Protein AF-B6U7V3-F1 (afdb_monomer)

Solvent-accessible surface area (backbone atoms only — not comparable to full-atom values): 6826 Å² total; per-residue (Å²): 131,65,49,96,63,59,44,79,65,65,54,69,52,70,55,72,59,101,87,49,76,51,75,50,75,47,63,49,34,41,48,81,64,69,22,60,31,63,28,82,36,80,70,67,35,76,93,71,52,24,22,40,38,36,42,21,46,26,37,80,46,40,65,53,9,47,46,46,42,72,41,48,68,60,51,28,67,68,33,87,37,38,86,82,37,48,68,60,16,50,57,52,39,49,59,48,47,68,62,44,48,41,76,74,74,42,94,58,85,50,44,60,53,77,48,73,54,76,46,100

InterPro domains:
  IPR000222 PPM-type phosphatase, divalent cation binding [PS01032] (52-60)
  IPR001932 PPM-type phosphatase-like domain [PF00481] (21-97)
  IPR001932 PPM-type phosphatase-like domain [PS51746] (21-120)
  IPR001932 PPM-type phosphatase-like domain [cd00143] (22-98)
  IPR015655 Protein phosphatase 2C [PTHR47992] (20-101)
  IPR036457 PPM-type phosphatase-like domain superfamily [G3DSA:3.60.40.10] (1-118)
  IPR036457 PPM-type phosphatase-like domain superfamily [SSF81606] (4-100)

Radius of gyration: 15.75 Å; Cα contacts (8 Å, |Δi|>4): 194; chains: 1; bounding box: 41×21×46 Å

Structure (mmCIF, N/CA/C/O backbone):
data_AF-B6U7V3-F1
#
_entry.id   AF-B6U7V3-F1
#
loop_
_atom_site.group_PDB
_atom_site.id
_atom_site.type_symbol
_atom_site.label_atom_id
_atom_site.label_alt_id
_atom_site.label_comp_id
_atom_site.label_asym_id
_atom_site.label_entity_id
_atom_site.label_seq_id
_atom_site.pdbx_PDB_ins_code
_atom_site.Cartn_x
_atom_site.Cartn_y
_atom_site.Cartn_z
_atom_site.occupancy
_atom_site.B_iso_or_equiv
_atom_site.auth_seq_id
_atom_site.auth_comp_id
_atom_site.auth_asym_id
_atom_site.auth_atom_id
_atom_site.pdbx_PDB_model_num
ATOM 1 N N . MET A 1 1 ? 20.125 2.347 -16.140 1.00 70.38 1 MET A N 1
ATOM 2 C CA . MET A 1 1 ? 19.663 2.045 -17.515 1.00 70.38 1 MET A CA 1
ATOM 3 C C . MET A 1 1 ? 18.152 2.184 -17.571 1.00 70.38 1 MET A C 1
ATOM 5 O O . MET A 1 1 ? 17.495 1.850 -16.593 1.00 70.38 1 MET A O 1
ATOM 9 N N . SER A 1 2 ? 17.621 2.672 -18.688 1.00 87.75 2 SER A N 1
ATOM 10 C CA . SER A 1 2 ? 16.186 2.824 -18.954 1.00 87.75 2 SER A CA 1
ATOM 11 C C . SER A 1 2 ? 15.827 2.142 -20.273 1.00 87.75 2 SER A C 1
ATOM 13 O O . SER A 1 2 ? 16.695 1.935 -21.123 1.00 87.75 2 SER A O 1
ATOM 15 N N . LEU A 1 3 ? 14.556 1.795 -20.445 1.00 92.75 3 LEU A N 1
ATOM 16 C CA . LEU A 1 3 ? 14.036 1.255 -21.697 1.00 92.75 3 LEU A CA 1
ATOM 17 C C . LEU A 1 3 ? 14.064 2.317 -22.806 1.00 92.75 3 LEU A C 1
ATOM 19 O O . LEU A 1 3 ? 13.939 3.511 -22.534 1.00 92.75 3 LEU A O 1
ATOM 23 N N . ALA A 1 4 ? 14.188 1.879 -24.060 1.00 95.31 4 ALA A N 1
ATOM 24 C CA . ALA A 1 4 ? 14.096 2.769 -25.222 1.00 95.31 4 ALA A CA 1
ATOM 25 C C . ALA A 1 4 ? 12.657 3.259 -25.469 1.00 95.31 4 ALA A C 1
ATOM 27 O O . ALA A 1 4 ? 12.446 4.375 -25.936 1.00 95.31 4 ALA A O 1
ATOM 28 N N . VAL A 1 5 ? 11.667 2.430 -25.126 1.00 96.00 5 VAL A N 1
ATOM 29 C CA . VAL A 1 5 ? 10.237 2.752 -25.182 1.00 96.00 5 VAL A CA 1
ATOM 30 C C . VAL A 1 5 ? 9.593 2.459 -23.828 1.00 96.00 5 VAL A C 1
ATOM 32 O O . VAL A 1 5 ? 10.007 1.508 -23.160 1.00 96.00 5 VAL A O 1
ATOM 35 N N . PRO A 1 6 ? 8.599 3.249 -23.397 1.00 96.69 6 PRO A N 1
ATOM 36 C CA . PRO A 1 6 ? 7.944 3.008 -22.125 1.00 96.69 6 PRO A CA 1
ATOM 37 C C . PRO A 1 6 ? 7.019 1.796 -22.214 1.00 96.69 6 PRO A C 1
ATOM 39 O O . PRO A 1 6 ? 6.307 1.606 -23.201 1.00 96.69 6 PRO A O 1
ATOM 42 N N . VAL A 1 7 ? 6.953 1.024 -21.134 1.00 96.75 7 VAL A N 1
ATOM 43 C CA . VAL A 1 7 ? 5.858 0.079 -20.918 1.00 96.75 7 VAL A CA 1
ATOM 44 C C . VAL A 1 7 ? 4.628 0.888 -20.514 1.00 96.75 7 VAL A C 1
ATOM 46 O O . VAL A 1 7 ? 4.545 1.402 -19.397 1.00 96.75 7 VAL A O 1
ATOM 49 N N . THR A 1 8 ? 3.685 1.026 -21.444 1.00 96.75 8 THR A N 1
ATOM 50 C CA . THR A 1 8 ? 2.449 1.809 -21.267 1.00 96.75 8 THR A CA 1
ATOM 51 C C . THR A 1 8 ? 1.269 0.984 -20.761 1.00 96.75 8 THR A C 1
ATOM 53 O O . THR A 1 8 ? 0.194 1.537 -20.521 1.00 96.75 8 THR A O 1
ATOM 56 N N . LEU A 1 9 ? 1.455 -0.329 -20.583 1.00 96.88 9 LEU A N 1
ATOM 57 C CA . LEU A 1 9 ? 0.443 -1.190 -19.987 1.00 96.88 9 LEU A CA 1
ATOM 58 C C . LEU A 1 9 ? 0.136 -0.705 -18.567 1.00 96.88 9 LEU A C 1
ATOM 60 O O . LEU A 1 9 ? 1.037 -0.559 -17.739 1.00 96.88 9 LEU A O 1
ATOM 64 N N . LYS A 1 10 ? -1.148 -0.464 -18.309 1.00 96.38 10 LYS A N 1
ATOM 65 C CA . LYS A 1 10 ? -1.656 -0.062 -17.002 1.00 96.38 10 LYS A CA 1
ATOM 66 C C . LYS A 1 10 ? -2.273 -1.258 -16.301 1.00 96.38 10 LYS A C 1
ATOM 68 O O . LYS A 1 10 ? -3.116 -1.943 -16.878 1.00 96.38 10 LYS A O 1
ATOM 73 N N . THR A 1 11 ? -1.916 -1.445 -15.040 1.00 96.19 11 THR A N 1
ATOM 74 C CA . THR A 1 11 ? -2.651 -2.326 -14.133 1.00 96.19 11 THR A CA 1
ATOM 75 C C . THR A 1 11 ? -3.603 -1.455 -13.338 1.00 96.19 11 THR A C 1
ATOM 77 O O . THR A 1 11 ? -3.163 -0.692 -12.480 1.00 96.19 11 THR A O 1
ATOM 80 N N . THR A 1 12 ? -4.893 -1.537 -13.650 1.00 96.56 12 THR A N 1
ATOM 81 C CA . THR A 1 12 ? -5.940 -0.775 -12.965 1.00 96.56 12 THR A CA 1
ATOM 82 C C . THR A 1 12 ? -6.773 -1.708 -12.098 1.00 96.56 12 THR A C 1
ATOM 84 O O . THR A 1 12 ? -7.173 -2.781 -12.543 1.00 96.56 12 THR A O 1
ATOM 87 N N . GLN A 1 13 ? -7.045 -1.288 -10.869 1.00 96.56 13 GLN A N 1
ATOM 88 C CA . GLN A 1 13 ? -7.954 -1.947 -9.943 1.00 96.56 13 GLN A CA 1
ATOM 89 C C . GLN A 1 13 ? -8.931 -0.903 -9.411 1.00 96.56 13 GLN A C 1
ATOM 91 O O . GLN A 1 13 ? -8.534 0.216 -9.096 1.00 96.56 13 GLN A O 1
ATOM 96 N N . SER A 1 14 ? -10.194 -1.274 -9.278 1.00 96.31 14 SER A N 1
ATOM 97 C CA . SER A 1 14 ? -11.215 -0.463 -8.624 1.00 96.31 14 SER A CA 1
ATOM 98 C C . SER A 1 14 ? -12.068 -1.333 -7.712 1.00 96.31 14 SER A C 1
ATOM 100 O O . SER A 1 14 ? -12.012 -2.564 -7.775 1.00 96.31 14 SER A O 1
ATOM 102 N N . GLY A 1 15 ? -12.826 -0.687 -6.839 1.00 96.06 15 GLY A N 1
ATOM 103 C CA . GLY A 1 15 ? -13.763 -1.343 -5.946 1.00 96.06 15 GLY A CA 1
ATOM 104 C C . GLY A 1 15 ? -14.477 -0.331 -5.068 1.00 96.06 15 GLY A C 1
ATOM 105 O O . GLY A 1 15 ? -14.158 0.856 -5.071 1.00 96.06 15 GLY A O 1
ATOM 106 N N . GLU A 1 16 ? -15.435 -0.813 -4.295 1.00 95.75 16 GLU A N 1
ATOM 107 C CA . GLU A 1 16 ? -16.274 0.034 -3.458 1.00 95.75 16 GLU A CA 1
ATOM 108 C C . GLU A 1 16 ? -16.771 -0.715 -2.219 1.00 95.75 16 GLU A C 1
ATOM 110 O O . GLU A 1 16 ? -16.720 -1.945 -2.137 1.00 95.75 16 GLU A O 1
ATOM 115 N N . ASN A 1 17 ? -17.235 0.050 -1.237 1.00 92.25 17 ASN A N 1
ATOM 116 C CA . ASN A 1 17 ? -18.090 -0.398 -0.147 1.00 92.25 17 ASN A CA 1
ATOM 117 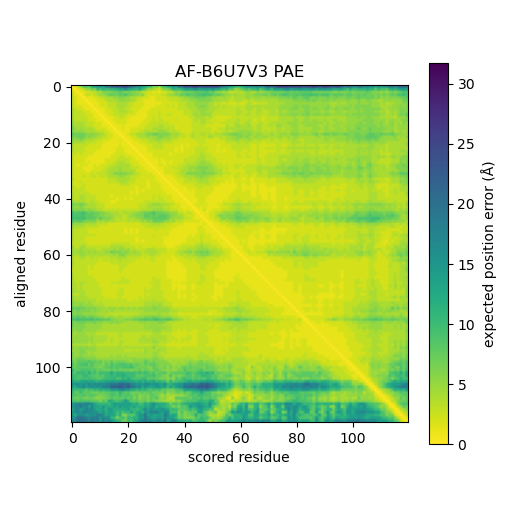C C . ASN A 1 17 ? -19.214 0.634 0.053 1.00 92.25 17 ASN A C 1
ATOM 119 O O . ASN A 1 17 ? -19.308 1.616 -0.675 1.00 92.25 17 ASN A O 1
ATOM 123 N N . GLU A 1 18 ? -20.039 0.457 1.083 1.00 90.94 18 GLU A N 1
ATOM 124 C CA . GLU A 1 18 ? -21.169 1.354 1.377 1.00 90.94 18 GLU A CA 1
ATOM 125 C C . GLU A 1 18 ? -20.779 2.827 1.623 1.00 90.94 18 GLU A C 1
ATOM 127 O O . GLU A 1 18 ? -21.648 3.696 1.622 1.00 90.94 18 GLU A O 1
ATOM 132 N N . ARG A 1 19 ? -19.493 3.128 1.862 1.00 90.50 19 ARG A N 1
ATOM 133 C CA . ARG A 1 19 ? -19.007 4.474 2.213 1.00 90.50 19 ARG A CA 1
ATOM 134 C C . ARG A 1 19 ? -18.073 5.095 1.180 1.00 90.50 19 ARG A C 1
ATOM 136 O O . ARG A 1 19 ? -17.977 6.320 1.125 1.00 90.50 19 ARG A O 1
ATOM 143 N N . LEU A 1 20 ? -17.315 4.285 0.448 1.00 92.75 20 LEU A N 1
ATOM 144 C CA . LEU A 1 20 ? -16.191 4.721 -0.374 1.00 92.75 20 LEU A CA 1
ATOM 145 C C . LEU A 1 20 ? -16.114 3.911 -1.663 1.00 92.75 20 LEU A C 1
ATOM 147 O O . LEU A 1 20 ? -16.202 2.687 -1.645 1.00 92.75 20 LEU A O 1
ATOM 151 N N . GLU A 1 21 ? -15.808 4.609 -2.748 1.00 94.81 21 GLU A N 1
ATOM 152 C CA . GLU A 1 21 ? -15.338 4.039 -4.006 1.00 94.81 21 GLU A CA 1
ATOM 153 C C . GLU A 1 21 ? -13.847 4.367 -4.167 1.00 94.81 21 GLU A C 1
ATOM 155 O O . GLU A 1 21 ? -13.379 5.425 -3.730 1.00 94.81 21 GLU A O 1
ATOM 160 N N . TYR A 1 22 ? -13.083 3.464 -4.780 1.00 94.31 22 TYR A N 1
ATOM 161 C CA . TYR A 1 22 ? -11.684 3.700 -5.110 1.00 94.31 22 TYR A CA 1
ATOM 162 C C . TYR A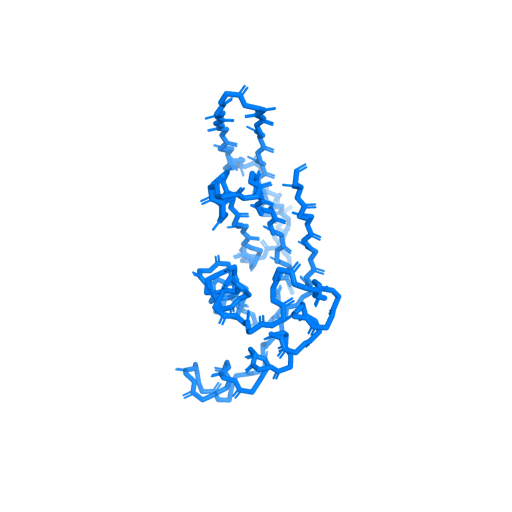 1 22 ? -11.316 3.185 -6.498 1.00 94.31 22 TYR A C 1
ATOM 164 O O . TYR A 1 22 ? -11.865 2.208 -7.008 1.00 94.31 22 TYR A O 1
ATOM 172 N N . ALA A 1 23 ? -10.277 3.801 -7.054 1.00 95.94 23 ALA A N 1
ATOM 173 C CA . ALA A 1 23 ? -9.543 3.285 -8.193 1.00 95.94 23 ALA A CA 1
ATOM 174 C C . ALA A 1 23 ? -8.044 3.541 -8.002 1.00 95.94 23 ALA A C 1
ATOM 176 O O . ALA A 1 23 ? -7.635 4.567 -7.461 1.00 95.94 23 ALA A O 1
ATOM 177 N N . VAL A 1 24 ? -7.223 2.605 -8.462 1.00 95.81 24 VAL A N 1
ATOM 178 C CA . VAL A 1 24 ? -5.763 2.699 -8.495 1.00 95.81 24 VAL A CA 1
ATOM 179 C C . VAL A 1 24 ? -5.277 2.204 -9.850 1.00 95.81 24 VAL A C 1
ATOM 181 O O . VAL A 1 24 ? -5.785 1.216 -10.375 1.00 95.81 24 VAL A O 1
ATOM 184 N N . SER A 1 25 ? -4.314 2.905 -10.441 1.00 96.12 25 SER A N 1
ATOM 185 C CA . SER A 1 25 ? -3.713 2.532 -11.720 1.00 96.12 25 SER A CA 1
ATOM 186 C C . SER A 1 25 ? -2.204 2.692 -11.633 1.00 96.12 25 SER A C 1
ATOM 188 O O . SER A 1 25 ? -1.720 3.748 -11.232 1.00 96.12 25 SER A O 1
ATOM 190 N N . ALA A 1 26 ? -1.474 1.650 -12.015 1.00 95.62 26 ALA A N 1
ATOM 191 C CA . ALA A 1 26 ? -0.018 1.607 -11.977 1.00 95.62 26 ALA A CA 1
ATOM 192 C C . ALA A 1 26 ? 0.553 1.338 -13.377 1.00 95.62 26 ALA A C 1
ATOM 194 O O . ALA A 1 26 ? -0.057 0.618 -14.170 1.00 95.62 26 ALA A O 1
ATOM 195 N N . MET A 1 27 ? 1.712 1.920 -13.694 1.00 96.75 27 MET A N 1
ATOM 196 C CA . MET A 1 27 ? 2.375 1.802 -14.998 1.00 96.75 27 MET A CA 1
ATOM 197 C C . MET A 1 27 ? 3.894 1.888 -14.824 1.00 96.75 27 MET A C 1
ATOM 199 O O . MET A 1 27 ? 4.380 2.833 -14.215 1.00 96.75 27 MET A O 1
ATOM 203 N N . GLN A 1 28 ? 4.639 0.951 -15.416 1.00 96.25 28 GLN A N 1
ATOM 204 C CA . GLN A 1 28 ? 6.102 0.876 -15.281 1.00 96.25 28 GLN A CA 1
ATOM 205 C C . GLN A 1 28 ? 6.8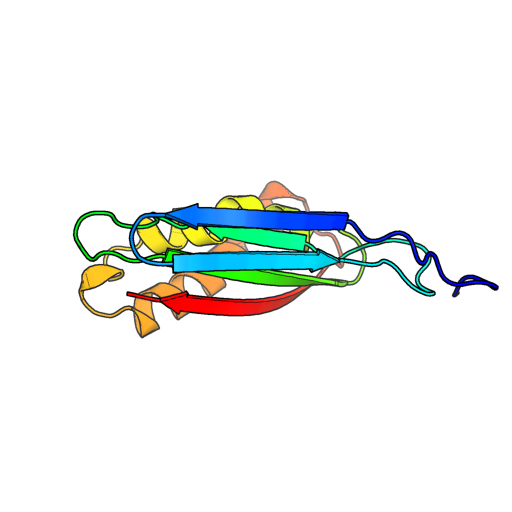47 2.022 -15.984 1.00 96.25 28 GLN A C 1
ATOM 207 O O . GLN A 1 28 ? 7.890 2.483 -15.514 1.00 96.25 28 GLN A O 1
ATOM 212 N N . GLY A 1 29 ? 6.344 2.483 -17.132 1.00 96.19 29 GLY A N 1
ATOM 213 C CA . GLY A 1 29 ? 6.997 3.543 -17.894 1.00 96.19 29 GLY A CA 1
ATOM 214 C C . GLY A 1 29 ? 8.377 3.118 -18.406 1.00 96.19 29 GLY A C 1
ATOM 215 O O . GLY A 1 29 ? 8.531 2.041 -18.976 1.00 96.19 29 GLY A O 1
ATOM 216 N N . TYR A 1 30 ? 9.381 3.983 -18.246 1.00 96.12 30 TYR A N 1
ATOM 217 C CA . TYR A 1 30 ? 10.728 3.795 -18.810 1.00 96.12 30 TYR A CA 1
ATOM 218 C C . TYR A 1 30 ? 11.682 2.974 -17.928 1.00 96.12 30 TYR A C 1
ATOM 220 O O . TYR A 1 30 ? 12.812 2.695 -18.341 1.00 96.12 30 TYR A O 1
ATOM 228 N N . ARG A 1 31 ? 11.280 2.615 -16.702 1.00 93.69 31 ARG A N 1
ATOM 229 C CA . ARG A 1 31 ? 12.117 1.813 -15.798 1.00 93.69 31 ARG A CA 1
ATOM 230 C C . ARG A 1 31 ? 12.217 0.374 -16.309 1.00 93.69 31 ARG A C 1
ATOM 232 O O . ARG A 1 31 ? 11.304 -0.119 -16.964 1.00 93.69 31 ARG A O 1
ATOM 239 N N . LEU A 1 32 ? 13.330 -0.298 -16.009 1.00 93.38 32 LEU A N 1
ATOM 240 C CA . LEU A 1 32 ? 13.523 -1.709 -16.372 1.00 93.38 32 LEU A CA 1
ATOM 241 C C . LEU A 1 32 ? 12.573 -2.633 -15.600 1.00 93.38 32 LEU A C 1
ATOM 243 O O . LEU A 1 32 ? 12.058 -3.587 -16.174 1.00 93.38 32 LEU A O 1
ATOM 247 N N . ASN A 1 33 ? 12.322 -2.312 -14.329 1.00 92.94 33 ASN A N 1
ATOM 248 C CA . ASN A 1 33 ? 11.464 -3.069 -13.427 1.00 92.94 33 ASN A CA 1
ATOM 249 C C . ASN A 1 33 ? 10.392 -2.154 -12.829 1.00 92.94 33 ASN A C 1
ATOM 251 O O . ASN A 1 33 ? 10.640 -0.968 -12.611 1.00 92.94 33 ASN A O 1
ATOM 255 N N . MET A 1 34 ? 9.223 -2.727 -12.545 1.00 94.12 34 MET A N 1
ATOM 256 C CA . MET A 1 34 ? 8.186 -2.096 -11.732 1.00 94.12 34 MET A CA 1
ATOM 257 C C . MET A 1 34 ? 8.448 -2.408 -10.256 1.00 94.12 34 MET A C 1
ATOM 259 O O . MET A 1 34 ? 8.274 -3.554 -9.824 1.00 94.12 34 MET A O 1
ATOM 263 N N . GLU A 1 35 ? 8.895 -1.403 -9.507 1.00 95.31 35 GLU A N 1
ATOM 264 C CA . GLU A 1 35 ? 9.239 -1.533 -8.087 1.00 95.31 35 GLU A CA 1
ATOM 265 C C . GLU A 1 35 ? 8.139 -1.000 -7.165 1.00 95.31 35 GLU A C 1
ATOM 267 O O . GLU A 1 35 ? 8.124 -1.373 -5.992 1.00 95.31 35 GLU A O 1
ATOM 272 N N . ASP A 1 36 ? 7.170 -0.235 -7.681 1.00 95.06 36 ASP A N 1
ATOM 273 C CA . ASP A 1 36 ? 6.058 0.242 -6.866 1.00 95.06 36 ASP A CA 1
ATOM 274 C C . ASP A 1 36 ? 5.087 -0.888 -6.490 1.00 95.06 36 ASP A C 1
ATOM 276 O O . ASP A 1 36 ? 4.901 -1.884 -7.202 1.00 95.06 36 ASP A O 1
ATOM 280 N N . ALA A 1 37 ? 4.408 -0.689 -5.367 1.00 96.00 37 ALA A N 1
ATOM 281 C CA . ALA A 1 37 ? 3.292 -1.497 -4.909 1.00 96.00 37 ALA A CA 1
ATOM 282 C C . ALA A 1 37 ? 2.182 -0.599 -4.345 1.00 96.00 37 ALA A C 1
ATOM 284 O O . ALA A 1 37 ? 2.393 0.577 -4.044 1.00 96.00 37 ALA A O 1
ATOM 285 N N . HIS A 1 38 ? 0.990 -1.161 -4.159 1.00 96.56 38 HIS A N 1
ATOM 286 C CA . HIS A 1 3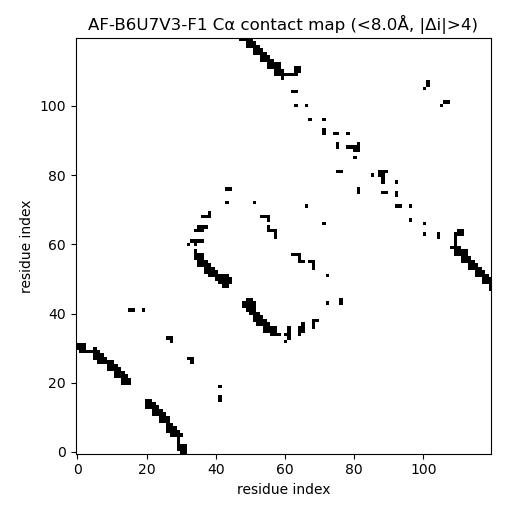8 ? -0.129 -0.481 -3.510 1.00 96.56 38 HIS A CA 1
ATOM 287 C C . HIS A 1 38 ? -0.919 -1.444 -2.623 1.00 96.56 38 HIS A C 1
ATOM 289 O O . HIS A 1 38 ? -0.904 -2.657 -2.831 1.00 96.56 38 HIS A O 1
ATOM 295 N N . ALA A 1 39 ? -1.620 -0.898 -1.632 1.00 96.19 39 ALA A N 1
ATOM 296 C CA . ALA A 1 39 ? -2.499 -1.634 -0.733 1.00 96.19 39 ALA A CA 1
ATOM 297 C C . ALA A 1 39 ? -3.799 -0.862 -0.535 1.00 96.19 39 ALA A C 1
ATOM 299 O O . ALA A 1 39 ? -3.774 0.313 -0.176 1.00 96.19 39 ALA A O 1
ATOM 300 N N . ILE A 1 40 ? -4.930 -1.530 -0.752 1.00 95.94 40 ILE A N 1
ATOM 301 C CA . ILE A 1 40 ? -6.257 -0.942 -0.579 1.00 95.94 40 ILE A CA 1
ATOM 302 C C . ILE A 1 40 ? -7.067 -1.843 0.344 1.00 95.94 40 ILE A C 1
ATOM 304 O O . ILE A 1 40 ? -7.324 -3.001 0.017 1.00 95.94 40 ILE A O 1
ATOM 308 N N . VAL A 1 41 ? -7.457 -1.315 1.501 1.00 95.81 41 VAL A N 1
ATOM 309 C CA . VAL A 1 41 ? -8.225 -2.028 2.525 1.00 95.81 41 VAL A CA 1
ATOM 310 C C . VAL A 1 41 ? -9.405 -1.158 2.936 1.00 95.81 41 VAL A C 1
ATOM 312 O O . VAL A 1 41 ? -9.291 -0.292 3.799 1.00 95.81 41 VAL A O 1
ATOM 315 N N . LEU A 1 42 ? -10.558 -1.396 2.312 1.00 94.62 42 LEU A N 1
ATOM 316 C CA . LEU A 1 42 ? -11.778 -0.612 2.541 1.00 94.62 42 LEU A CA 1
ATOM 317 C C . LEU A 1 42 ? -12.402 -0.804 3.932 1.00 94.62 42 LEU A C 1
ATOM 319 O O . LEU A 1 42 ? -13.195 0.021 4.365 1.00 94.62 42 LEU A O 1
ATOM 323 N N . ASN A 1 43 ? -12.065 -1.888 4.630 1.00 93.75 43 ASN A N 1
ATOM 324 C CA . ASN A 1 43 ? -12.563 -2.184 5.973 1.00 93.75 43 ASN A CA 1
ATOM 325 C C . ASN A 1 43 ? -11.394 -2.621 6.866 1.00 93.75 43 ASN A C 1
ATOM 327 O O . ASN A 1 43 ? -11.239 -3.805 7.159 1.00 93.75 43 ASN A O 1
ATOM 331 N N . LEU A 1 44 ? -10.543 -1.669 7.263 1.00 94.06 44 LEU A N 1
ATOM 332 C CA . LEU A 1 44 ? -9.423 -1.928 8.174 1.00 94.06 44 LEU A CA 1
ATOM 333 C C . LEU A 1 44 ? -9.897 -2.064 9.630 1.00 94.06 44 LEU A C 1
ATOM 335 O O . LEU A 1 44 ? -9.426 -2.934 10.363 1.00 94.06 44 LEU A O 1
ATOM 339 N N . ASP A 1 45 ? -10.845 -1.224 10.055 1.00 92.44 45 ASP A N 1
ATOM 340 C CA . ASP A 1 45 ? -11.542 -1.387 11.333 1.00 92.44 45 ASP A CA 1
ATOM 341 C C . ASP A 1 45 ? -13.031 -1.080 11.170 1.00 92.44 45 ASP A C 1
ATOM 343 O O . ASP A 1 45 ? -13.439 0.070 11.026 1.00 92.44 45 ASP A O 1
ATOM 347 N N . ALA A 1 46 ? -13.858 -2.126 11.201 1.00 87.12 46 ALA A N 1
ATOM 348 C CA . ALA A 1 46 ? -15.303 -1.988 11.043 1.00 87.12 46 ALA A CA 1
ATOM 349 C C . ALA A 1 46 ? -15.938 -1.153 12.168 1.00 87.12 46 ALA A C 1
ATOM 351 O O . ALA A 1 46 ? -16.907 -0.443 11.920 1.00 87.12 46 ALA A O 1
ATOM 352 N N . ALA A 1 47 ? -15.369 -1.202 13.380 1.00 87.38 47 ALA A N 1
ATOM 353 C CA . ALA A 1 47 ? -15.900 -0.498 14.547 1.00 87.38 47 ALA A CA 1
ATOM 354 C C . ALA A 1 47 ? -15.816 1.031 14.416 1.00 87.38 47 ALA A C 1
ATOM 356 O O . ALA A 1 47 ? -16.702 1.735 14.890 1.00 87.38 47 ALA A O 1
ATOM 357 N N . THR A 1 48 ? -14.760 1.538 13.780 1.00 85.88 48 THR A N 1
ATOM 358 C CA . THR A 1 48 ? -14.522 2.978 13.578 1.00 85.88 48 THR A CA 1
ATOM 359 C C . THR A 1 48 ? -14.811 3.427 12.152 1.00 85.88 48 THR A C 1
ATOM 361 O O . THR A 1 48 ? -14.753 4.614 11.863 1.00 85.88 48 THR A O 1
ATOM 364 N N . GLY A 1 49 ? -15.090 2.485 11.252 1.00 88.62 49 GLY A N 1
ATOM 365 C CA . GLY A 1 49 ? -15.268 2.752 9.834 1.00 88.62 49 GLY A CA 1
ATOM 366 C C . GLY A 1 49 ? -13.979 3.007 9.049 1.00 88.62 49 GLY A C 1
ATOM 367 O O . GLY A 1 49 ? -14.022 3.418 7.891 1.00 88.62 49 GLY A O 1
ATOM 368 N N . THR A 1 50 ? -12.826 2.711 9.644 1.00 91.62 50 THR A N 1
ATOM 369 C CA . THR A 1 50 ? -11.526 3.048 9.073 1.00 91.62 50 THR A CA 1
ATOM 370 C C . THR A 1 50 ? -11.191 2.219 7.835 1.00 91.62 50 THR A C 1
ATOM 372 O O . THR A 1 50 ? -11.258 0.989 7.846 1.00 91.62 50 THR A O 1
ATOM 375 N N . SER A 1 51 ? -10.745 2.916 6.795 1.00 94.25 51 SER A N 1
ATOM 376 C CA . SER A 1 51 ? -10.207 2.405 5.534 1.00 94.25 51 SER A CA 1
ATOM 377 C C . SER A 1 51 ? -8.744 2.828 5.373 1.00 94.25 51 SER A C 1
ATOM 379 O O . SER A 1 51 ? -8.340 3.888 5.858 1.00 94.25 51 SER A O 1
ATOM 381 N N . PHE A 1 52 ? -7.953 2.026 4.667 1.00 94.81 52 PHE A N 1
ATOM 382 C CA . PHE A 1 52 ? -6.528 2.257 4.438 1.00 94.81 52 PHE A CA 1
ATOM 383 C C . PHE A 1 52 ? -6.180 2.186 2.953 1.00 94.81 52 PHE A C 1
ATOM 385 O O . PHE A 1 52 ? -6.564 1.245 2.258 1.00 94.81 52 PHE A O 1
ATOM 392 N N . PHE A 1 53 ? -5.399 3.161 2.497 1.00 95.19 53 PHE A N 1
ATOM 393 C CA . PHE A 1 53 ? -4.881 3.254 1.139 1.00 95.19 53 PHE A CA 1
ATOM 394 C C . PHE A 1 53 ? -3.388 3.564 1.221 1.00 95.19 53 PHE A C 1
ATOM 396 O O . PHE A 1 53 ? -3.016 4.598 1.766 1.00 95.19 53 PHE A O 1
ATOM 403 N N . GLY A 1 54 ? -2.534 2.685 0.701 1.00 94.81 54 GLY A N 1
ATOM 404 C CA . GLY A 1 54 ? -1.081 2.849 0.699 1.00 94.81 54 GLY A CA 1
ATOM 405 C C . GLY A 1 54 ? -0.498 2.725 -0.704 1.00 94.81 54 GLY A C 1
ATOM 406 O O . GLY A 1 54 ? -0.891 1.834 -1.457 1.00 94.81 54 GLY A O 1
ATOM 407 N N . VAL A 1 55 ? 0.451 3.595 -1.035 1.00 95.75 55 VAL A N 1
ATOM 408 C CA . VAL A 1 55 ? 1.282 3.566 -2.243 1.00 95.75 55 VAL A CA 1
ATOM 409 C C . VAL A 1 55 ? 2.742 3.537 -1.802 1.00 95.75 55 VAL A C 1
ATOM 411 O O . VAL A 1 55 ? 3.151 4.268 -0.899 1.00 95.75 55 VAL A O 1
ATOM 414 N N . TYR A 1 56 ? 3.510 2.650 -2.417 1.00 94.81 56 TYR A N 1
ATOM 415 C CA . TYR A 1 56 ? 4.860 2.293 -2.011 1.00 94.81 56 TYR A CA 1
ATOM 416 C C . TYR A 1 56 ? 5.756 2.404 -3.240 1.00 94.81 56 TYR A C 1
ATOM 418 O O . TYR A 1 56 ? 5.615 1.582 -4.135 1.00 94.81 56 TYR A O 1
ATOM 426 N N . ASP A 1 57 ? 6.650 3.384 -3.294 1.00 93.62 57 ASP A N 1
ATOM 427 C CA . ASP A 1 57 ? 7.649 3.543 -4.359 1.00 93.62 57 ASP A CA 1
ATOM 428 C C . ASP A 1 57 ? 8.937 2.831 -3.923 1.00 93.62 57 ASP A C 1
ATOM 430 O O . ASP A 1 57 ? 9.607 3.256 -2.982 1.00 93.62 57 ASP A O 1
ATOM 434 N N . GLY A 1 58 ? 9.206 1.667 -4.519 1.00 92.94 58 GLY A N 1
ATOM 435 C CA . GLY A 1 58 ? 10.357 0.834 -4.173 1.00 92.94 58 GLY A CA 1
ATOM 436 C C . GLY A 1 58 ? 11.636 1.289 -4.873 1.00 92.94 58 GLY A C 1
ATOM 437 O O . GLY A 1 58 ? 11.604 1.744 -6.017 1.00 92.94 58 GLY A O 1
ATOM 438 N N . HIS A 1 59 ? 12.776 1.123 -4.205 1.00 90.31 59 HIS A N 1
ATOM 439 C CA . HIS A 1 59 ? 14.097 1.419 -4.757 1.00 90.31 59 HIS A CA 1
ATOM 440 C C . HIS A 1 59 ? 15.070 0.271 -4.474 1.00 90.31 59 HIS A C 1
ATOM 442 O O . HIS A 1 59 ? 15.071 -0.291 -3.384 1.00 90.31 59 HIS A O 1
ATOM 448 N N . GLY A 1 60 ? 15.904 -0.083 -5.457 1.00 89.38 60 GLY A N 1
ATOM 449 C CA . GLY A 1 60 ? 16.883 -1.177 -5.328 1.00 89.38 60 GLY A CA 1
ATOM 450 C C . GLY A 1 60 ? 16.276 -2.576 -5.496 1.00 89.38 60 GLY A C 1
ATOM 451 O O . GLY A 1 60 ? 16.970 -3.587 -5.362 1.00 89.38 60 GLY A O 1
ATOM 452 N N . GLY A 1 61 ? 14.972 -2.646 -5.776 1.00 91.00 61 GLY A N 1
ATOM 453 C CA . GLY A 1 61 ? 14.204 -3.869 -5.968 1.00 91.00 61 GLY A CA 1
ATOM 454 C C . GLY A 1 61 ? 12.801 -3.803 -5.348 1.00 91.00 61 GLY A C 1
ATOM 455 O O . GLY A 1 61 ? 12.504 -2.944 -4.521 1.00 91.00 61 GLY A O 1
ATOM 456 N N . PRO A 1 62 ? 11.894 -4.718 -5.734 1.00 93.56 62 PRO A N 1
ATOM 457 C CA . PRO A 1 62 ? 10.484 -4.646 -5.353 1.00 93.56 62 PRO A CA 1
ATOM 458 C C . PRO A 1 62 ? 10.156 -5.355 -4.028 1.00 93.56 62 PRO A C 1
ATOM 460 O O . PRO A 1 62 ? 8.978 -5.513 -3.707 1.00 93.56 62 PRO A O 1
ATOM 463 N N . ALA A 1 63 ? 11.135 -5.925 -3.313 1.00 93.44 63 ALA A N 1
ATOM 464 C CA . ALA A 1 63 ? 10.828 -6.823 -2.199 1.00 93.44 63 ALA A CA 1
ATOM 465 C C . ALA A 1 63 ? 10.267 -6.048 -0.999 1.00 93.44 63 ALA A C 1
ATOM 467 O O . ALA A 1 63 ? 9.237 -6.444 -0.448 1.00 93.44 63 ALA A O 1
ATOM 468 N N . VAL A 1 64 ? 10.887 -4.915 -0.656 1.00 93.38 64 VAL A N 1
ATOM 469 C CA . VAL A 1 64 ? 10.470 -4.060 0.467 1.00 93.38 64 VAL A CA 1
ATOM 470 C C . VAL A 1 64 ? 9.112 -3.409 0.207 1.00 93.38 64 VAL A C 1
ATOM 472 O O . VAL A 1 64 ? 8.213 -3.530 1.039 1.00 93.38 64 VAL A O 1
ATOM 475 N N . SER A 1 65 ? 8.897 -2.807 -0.968 1.00 94.19 65 SER A N 1
ATOM 476 C CA . SER A 1 65 ? 7.606 -2.198 -1.331 1.00 94.19 65 SER A CA 1
ATOM 477 C C . SER A 1 65 ? 6.456 -3.214 -1.300 1.00 94.19 65 SER A C 1
ATOM 479 O O . SER A 1 65 ? 5.410 -2.957 -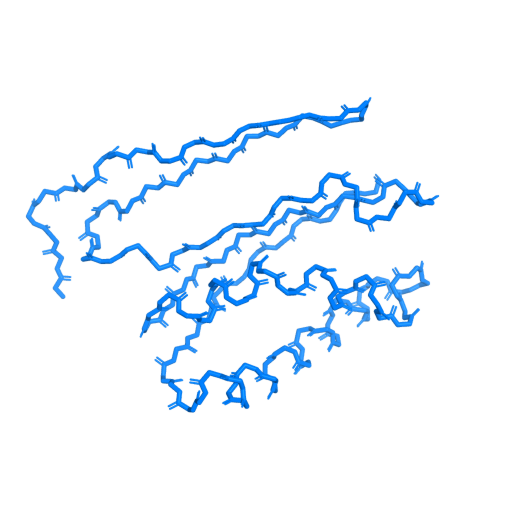0.697 1.00 94.19 65 SER A O 1
ATOM 481 N N . LYS A 1 66 ? 6.660 -4.417 -1.858 1.00 94.75 66 LYS A N 1
ATOM 482 C CA . LYS A 1 66 ? 5.672 -5.509 -1.816 1.00 94.75 66 LYS A CA 1
ATOM 483 C C . LYS A 1 66 ? 5.422 -6.019 -0.401 1.00 94.75 66 LYS A C 1
ATOM 485 O O . LYS A 1 66 ? 4.283 -6.364 -0.085 1.00 94.75 66 LYS A O 1
ATOM 490 N N . TYR A 1 67 ? 6.452 -6.098 0.439 1.00 94.00 67 TYR A N 1
ATOM 491 C CA . TYR A 1 67 ? 6.299 -6.508 1.833 1.00 94.00 67 TYR A CA 1
ATOM 492 C C . TYR A 1 67 ? 5.470 -5.483 2.613 1.00 94.00 67 TYR A C 1
ATOM 494 O O . TYR A 1 67 ? 4.472 -5.836 3.245 1.00 94.00 67 TYR A O 1
ATOM 502 N N . CYS A 1 68 ? 5.804 -4.200 2.494 1.00 93.88 68 CYS A N 1
ATOM 503 C CA . CYS A 1 68 ? 5.067 -3.129 3.151 1.00 93.88 68 CYS A CA 1
ATOM 504 C C . CYS A 1 68 ? 3.598 -3.078 2.698 1.00 93.88 68 CYS A C 1
ATOM 506 O O . CYS A 1 68 ? 2.713 -2.977 3.550 1.00 93.88 68 CYS A O 1
ATOM 508 N N . ALA A 1 69 ? 3.314 -3.265 1.403 1.00 94.81 69 ALA A N 1
ATOM 509 C CA . ALA A 1 69 ? 1.944 -3.350 0.887 1.00 94.81 69 ALA A CA 1
ATOM 510 C C . ALA A 1 69 ? 1.123 -4.493 1.512 1.00 94.81 69 ALA A C 1
ATOM 512 O O . ALA A 1 69 ? -0.075 -4.346 1.753 1.00 94.81 69 ALA A O 1
ATOM 513 N N . ARG A 1 70 ? 1.758 -5.626 1.829 1.00 95.25 70 ARG A N 1
ATOM 514 C CA . ARG A 1 70 ? 1.077 -6.789 2.423 1.00 95.25 70 ARG A CA 1
ATOM 515 C C . ARG A 1 70 ? 0.889 -6.696 3.933 1.00 95.25 70 ARG A C 1
ATOM 517 O O . ARG A 1 70 ? -0.067 -7.274 4.437 1.00 95.25 70 ARG A O 1
ATOM 524 N N . HIS A 1 71 ? 1.789 -6.023 4.649 1.00 94.44 71 HIS A N 1
ATOM 525 C CA . HIS A 1 71 ? 1.878 -6.167 6.107 1.00 94.44 71 HIS A CA 1
ATOM 526 C C . HIS A 1 71 ? 1.636 -4.877 6.896 1.00 94.44 71 HIS A C 1
ATOM 528 O O . HIS A 1 71 ? 1.117 -4.951 8.008 1.00 94.44 71 HIS A O 1
ATOM 534 N N . LEU A 1 72 ? 1.945 -3.698 6.339 1.00 94.12 72 LEU A N 1
ATOM 535 C CA . LEU A 1 72 ? 1.938 -2.446 7.106 1.00 94.12 72 LEU A CA 1
ATOM 536 C C . LEU A 1 72 ? 0.566 -2.133 7.721 1.00 94.12 72 LEU A C 1
ATOM 538 O O . LEU A 1 72 ? 0.475 -1.798 8.897 1.00 94.12 72 LEU A O 1
ATOM 542 N N . HIS A 1 73 ? -0.508 -2.273 6.942 1.00 94.31 73 HIS A N 1
ATOM 543 C CA . HIS A 1 73 ? -1.870 -1.996 7.405 1.00 94.31 73 HIS A CA 1
ATOM 544 C C . HIS A 1 73 ? -2.309 -2.954 8.525 1.00 94.31 73 HIS A C 1
ATOM 546 O O . HIS A 1 73 ? -2.978 -2.540 9.471 1.00 94.31 73 HIS A O 1
ATOM 552 N N . ALA A 1 74 ? -1.900 -4.224 8.451 1.00 94.69 74 ALA A N 1
ATOM 553 C CA . ALA A 1 74 ? -2.211 -5.222 9.465 1.00 94.69 74 ALA A CA 1
ATOM 554 C C . ALA A 1 74 ? -1.453 -4.952 10.773 1.00 94.69 74 ALA A C 1
ATOM 556 O O . ALA A 1 74 ? -2.047 -5.034 11.847 1.00 94.69 74 ALA A O 1
ATOM 557 N N . GLU A 1 75 ? -0.170 -4.589 10.696 1.00 94.75 75 GLU A N 1
ATOM 558 C CA . GLU A 1 75 ? 0.609 -4.194 11.876 1.00 94.75 75 GLU A CA 1
ATOM 559 C C . GLU A 1 75 ? 0.066 -2.904 12.502 1.00 94.75 75 GLU A C 1
ATOM 561 O O . GLU A 1 75 ? -0.122 -2.854 13.718 1.00 94.75 75 GLU A O 1
ATOM 566 N N . LEU A 1 76 ? -0.299 -1.912 11.681 1.00 94.25 76 LEU A N 1
ATOM 567 C CA . LEU A 1 76 ? -0.910 -0.666 12.147 1.00 94.25 76 LEU A CA 1
ATOM 568 C C . LEU A 1 76 ? -2.200 -0.939 12.924 1.00 94.25 76 LEU A C 1
ATOM 570 O O . LEU A 1 76 ? -2.389 -0.420 14.020 1.00 94.25 76 LEU A O 1
ATOM 574 N N . ARG A 1 77 ? -3.068 -1.807 12.393 1.00 94.19 77 ARG A N 1
ATOM 575 C CA . ARG A 1 77 ? -4.330 -2.174 13.044 1.00 94.19 77 ARG A CA 1
ATOM 576 C C . ARG A 1 77 ? -4.134 -2.899 14.379 1.00 94.19 77 ARG A C 1
ATOM 578 O O . ARG A 1 77 ? -5.020 -2.837 15.234 1.00 94.19 77 ARG A O 1
ATOM 585 N N . ARG A 1 78 ? -3.021 -3.617 14.546 1.00 94.44 78 ARG A N 1
ATOM 586 C CA . ARG A 1 78 ? -2.669 -4.347 15.777 1.00 94.44 78 ARG A CA 1
ATOM 587 C C . ARG A 1 78 ? -2.003 -3.463 16.824 1.00 94.44 78 ARG A C 1
ATOM 589 O O . ARG A 1 78 ? -1.919 -3.885 17.975 1.00 94.44 78 ARG A O 1
ATOM 596 N N . HIS A 1 79 ? -1.524 -2.283 16.441 1.00 95.06 79 HIS A N 1
AT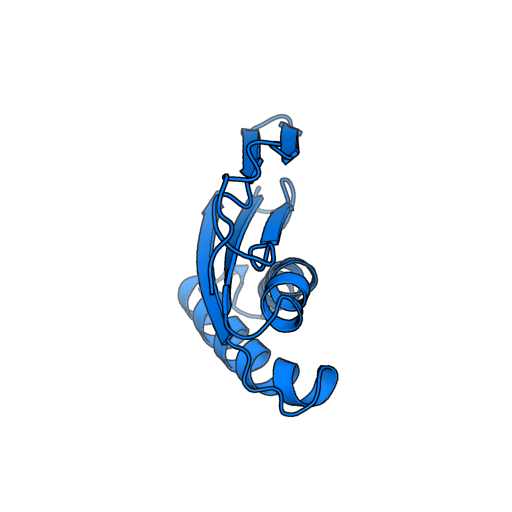OM 597 C CA . HIS A 1 79 ? -0.864 -1.368 17.356 1.00 95.06 79 HIS A CA 1
ATOM 598 C C . HIS A 1 79 ? -1.832 -0.912 18.457 1.00 95.06 79 HIS A C 1
ATOM 600 O O . HIS A 1 79 ? -2.968 -0.534 18.177 1.00 95.06 79 HIS A O 1
ATOM 606 N N . GLU A 1 80 ? -1.380 -0.912 19.713 1.00 95.00 80 GLU A N 1
ATOM 607 C CA . GLU A 1 80 ? -2.220 -0.587 20.876 1.00 95.00 80 GLU A CA 1
ATOM 608 C C . GLU A 1 80 ? -2.851 0.808 20.765 1.00 95.00 80 GLU A C 1
ATOM 610 O O . GLU A 1 80 ? -4.046 0.978 20.977 1.00 95.00 80 GLU A O 1
ATOM 615 N N . SER A 1 81 ? -2.072 1.789 20.306 1.00 94.31 81 SER A N 1
ATOM 616 C CA . SER A 1 81 ? -2.527 3.169 20.122 1.00 94.31 81 SER A CA 1
ATOM 617 C C . SER A 1 81 ? -3.382 3.399 18.870 1.00 94.31 81 SER A C 1
ATOM 619 O O . SER A 1 81 ? -3.726 4.544 18.607 1.00 94.31 81 SER A O 1
ATOM 621 N N . PHE A 1 82 ? -3.721 2.374 18.072 1.00 92.06 82 PHE A N 1
ATOM 622 C CA . PHE A 1 82 ? -4.422 2.557 16.788 1.00 92.06 82 PHE A CA 1
ATOM 623 C C . PHE A 1 82 ? -5.722 3.364 16.921 1.00 92.06 82 PHE A C 1
ATOM 625 O O . PHE A 1 82 ? -6.018 4.200 16.070 1.00 92.06 82 PHE A O 1
ATOM 632 N N . ARG A 1 83 ? -6.482 3.129 17.997 1.00 89.62 83 ARG A N 1
ATOM 633 C CA . ARG A 1 83 ? -7.764 3.805 18.247 1.00 89.62 83 ARG A CA 1
ATOM 634 C C . ARG A 1 83 ? -7.623 5.119 19.009 1.00 89.62 83 ARG A C 1
ATOM 636 O O . ARG A 1 83 ? -8.386 6.041 18.745 1.00 89.62 83 ARG A O 1
ATOM 643 N N . ASP A 1 84 ? -6.655 5.205 19.918 1.00 91.19 84 ASP A N 1
ATOM 644 C CA . ASP A 1 84 ? -6.539 6.333 20.851 1.00 91.19 84 ASP A CA 1
ATOM 645 C C . ASP A 1 84 ? -5.606 7.438 20.339 1.00 91.19 84 ASP A C 1
ATOM 647 O O . ASP A 1 84 ? -5.860 8.624 20.532 1.00 91.19 84 ASP A O 1
ATOM 651 N N . ASN A 1 85 ? -4.508 7.060 19.679 1.00 91.88 85 ASN A N 1
ATOM 652 C CA . ASN A 1 85 ? -3.521 7.980 19.123 1.00 91.88 85 ASN A CA 1
ATOM 653 C C . ASN A 1 85 ? -2.932 7.396 17.837 1.00 91.88 85 ASN A C 1
ATOM 655 O O . ASN A 1 85 ? -1.858 6.783 17.814 1.00 91.88 85 ASN A O 1
ATOM 659 N N . LEU A 1 86 ? -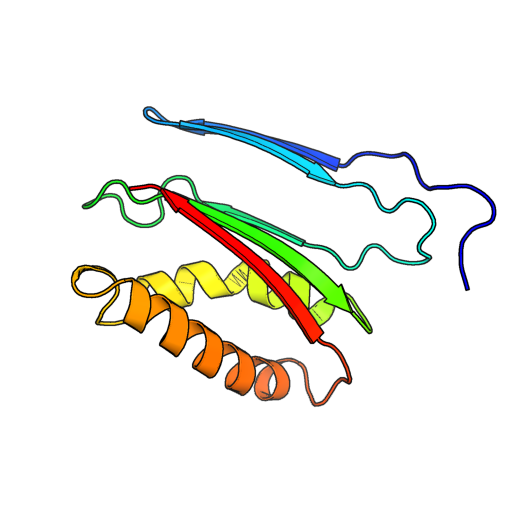3.664 7.623 16.752 1.00 89.00 86 LEU A N 1
ATOM 660 C CA . LEU A 1 86 ? -3.310 7.139 15.430 1.00 89.00 86 LEU A CA 1
ATOM 661 C C . LEU A 1 86 ? -1.929 7.618 14.968 1.00 89.00 86 LEU A C 1
ATOM 663 O O . LEU A 1 86 ? -1.199 6.841 14.362 1.00 89.00 86 LEU A O 1
ATOM 667 N N . GLN A 1 87 ? -1.557 8.869 15.252 1.00 90.44 87 GLN A N 1
ATOM 668 C CA . GLN A 1 87 ? -0.250 9.397 14.860 1.00 90.44 87 GLN A CA 1
ATOM 669 C C . GLN A 1 87 ? 0.875 8.551 15.468 1.00 90.44 87 GLN A C 1
ATOM 671 O O . GLN A 1 87 ? 1.742 8.064 14.747 1.00 90.44 87 GLN A O 1
ATOM 676 N N . THR A 1 88 ? 0.796 8.292 16.777 1.00 93.25 88 THR A N 1
ATOM 677 C CA . THR A 1 88 ? 1.756 7.422 17.471 1.00 93.25 88 THR A CA 1
ATOM 678 C C . THR A 1 88 ? 1.740 6.012 16.891 1.00 93.25 88 THR A C 1
ATOM 680 O O . THR A 1 88 ? 2.798 5.429 16.668 1.00 93.25 88 THR A O 1
ATOM 683 N N . ALA A 1 89 ? 0.555 5.460 16.617 1.00 93.69 89 ALA A N 1
ATOM 684 C CA . ALA A 1 89 ? 0.430 4.125 16.044 1.00 93.69 89 ALA A CA 1
ATOM 685 C C . ALA A 1 89 ? 1.108 4.019 14.674 1.00 93.69 89 ALA A C 1
ATOM 687 O O . ALA A 1 89 ? 1.823 3.051 14.422 1.00 93.69 89 ALA A O 1
ATOM 688 N N . ILE A 1 90 ? 0.925 5.020 13.811 1.00 91.19 90 ILE A N 1
ATOM 689 C CA . ILE A 1 90 ? 1.560 5.098 12.496 1.00 91.19 90 ILE A CA 1
ATOM 690 C C . ILE A 1 90 ? 3.080 5.157 12.660 1.00 91.19 90 ILE A C 1
ATOM 692 O O . ILE A 1 90 ? 3.766 4.249 12.192 1.00 91.19 90 ILE A O 1
ATOM 696 N N . GLU A 1 91 ? 3.599 6.156 13.380 1.00 91.75 91 GLU A N 1
ATOM 697 C CA . GLU A 1 91 ? 5.041 6.361 13.583 1.00 91.75 91 GLU A CA 1
ATOM 698 C C . GLU A 1 91 ? 5.729 5.105 14.142 1.00 91.75 91 GLU A C 1
ATOM 700 O O . GLU A 1 91 ? 6.737 4.638 13.610 1.00 91.75 91 GLU A O 1
ATOM 705 N N . ARG A 1 92 ? 5.154 4.495 15.183 1.00 94.06 92 ARG A N 1
ATOM 706 C CA . ARG A 1 92 ? 5.707 3.287 15.811 1.00 94.06 92 ARG A CA 1
ATOM 707 C C . ARG A 1 92 ? 5.623 2.060 14.913 1.00 94.06 92 ARG A C 1
ATOM 709 O O . ARG A 1 92 ? 6.548 1.247 14.915 1.00 94.06 92 ARG A O 1
ATOM 716 N N . THR A 1 93 ? 4.551 1.925 14.137 1.00 93.81 93 THR A N 1
ATOM 717 C CA . THR A 1 93 ? 4.414 0.822 13.179 1.00 93.81 93 THR A CA 1
ATOM 718 C C . THR A 1 93 ? 5.470 0.921 12.082 1.00 93.81 93 THR A C 1
ATOM 720 O O . THR A 1 93 ? 6.062 -0.098 11.736 1.00 93.81 93 THR A O 1
ATOM 723 N N . PHE A 1 94 ? 5.773 2.121 11.578 1.00 90.19 94 PHE A N 1
ATOM 724 C CA . PHE A 1 94 ? 6.860 2.297 10.611 1.00 90.19 94 PHE A CA 1
ATOM 725 C C . PHE A 1 94 ? 8.213 1.890 11.165 1.00 90.19 94 PHE A C 1
ATOM 727 O O . PHE A 1 94 ? 8.871 1.049 10.564 1.00 90.19 94 PHE A O 1
ATOM 734 N N . LEU A 1 95 ? 8.591 2.410 12.335 1.00 90.62 95 LEU A N 1
ATOM 735 C CA . LEU A 1 95 ? 9.870 2.072 12.969 1.00 90.62 95 LEU A CA 1
ATOM 736 C C . LEU A 1 95 ? 10.007 0.558 13.199 1.00 90.62 95 LEU A C 1
ATOM 738 O O . LEU A 1 95 ? 11.080 -0.031 13.038 1.00 90.62 95 LEU A O 1
ATOM 742 N N . ARG A 1 96 ? 8.896 -0.103 13.545 1.00 90.62 96 ARG A N 1
ATOM 743 C CA . ARG A 1 96 ? 8.855 -1.560 13.668 1.00 90.62 96 ARG A CA 1
ATOM 744 C C . ARG A 1 96 ? 9.052 -2.253 12.321 1.00 90.62 96 ARG A C 1
ATOM 746 O O . ARG A 1 96 ? 9.815 -3.211 12.247 1.00 90.62 96 ARG A O 1
ATOM 753 N N . MET A 1 97 ? 8.384 -1.786 11.270 1.00 89.56 97 MET A N 1
ATOM 754 C CA . MET A 1 97 ? 8.525 -2.335 9.921 1.00 89.56 97 MET A CA 1
ATOM 755 C C . MET A 1 97 ? 9.952 -2.174 9.388 1.00 89.56 97 MET A C 1
ATOM 757 O O . MET A 1 97 ? 10.489 -3.145 8.864 1.00 89.56 97 MET A O 1
ATOM 761 N N . GLU A 1 98 ? 10.595 -1.024 9.608 1.00 86.69 98 GLU A N 1
ATOM 762 C CA . GLU A 1 98 ? 12.010 -0.796 9.269 1.00 86.69 98 GLU A CA 1
ATOM 763 C C . GLU A 1 98 ? 12.939 -1.812 9.945 1.00 86.69 98 GLU A C 1
ATOM 765 O O . GLU A 1 98 ? 13.884 -2.295 9.331 1.00 86.69 98 GLU A O 1
ATOM 770 N N . SER A 1 99 ? 12.638 -2.208 11.185 1.00 86.69 99 SER A N 1
ATOM 771 C CA . SER A 1 99 ? 13.420 -3.223 11.906 1.00 86.69 99 SER A CA 1
ATOM 772 C C . SER A 1 99 ? 13.115 -4.659 11.449 1.00 86.69 99 SER A C 1
ATOM 774 O O . SER A 1 99 ? 13.995 -5.520 11.453 1.00 86.69 99 SER A O 1
ATOM 776 N N . CYS A 1 100 ? 11.868 -4.953 11.068 1.00 85.12 100 CYS A N 1
ATOM 777 C CA . CYS A 1 100 ? 11.448 -6.295 10.654 1.00 85.12 100 CYS A CA 1
ATOM 778 C C . CYS A 1 100 ? 11.851 -6.637 9.216 1.00 85.12 100 CYS A C 1
ATOM 780 O O . CYS A 1 100 ? 12.143 -7.798 8.934 1.00 85.12 100 CYS A O 1
ATOM 782 N N . VAL A 1 101 ? 11.857 -5.660 8.306 1.00 84.69 101 VAL A N 1
ATOM 783 C CA . VAL A 1 101 ? 12.143 -5.880 6.880 1.00 84.69 101 VAL A CA 1
ATOM 784 C C . VAL A 1 101 ? 13.506 -6.558 6.660 1.00 84.69 101 VAL A C 1
ATOM 786 O O . VAL A 1 101 ? 13.514 -7.616 6.024 1.00 84.69 101 VAL A O 1
ATOM 789 N N . PRO A 1 102 ? 14.629 -6.079 7.236 1.00 82.62 102 PRO A N 1
ATOM 790 C CA . PRO A 1 102 ? 15.925 -6.748 7.100 1.00 82.62 102 PRO A CA 1
ATOM 791 C C . PRO A 1 102 ? 15.948 -8.148 7.724 1.00 82.62 102 PRO A C 1
ATOM 793 O O . PRO A 1 102 ? 16.579 -9.059 7.191 1.00 82.62 102 PRO A O 1
ATOM 796 N N . ALA A 1 103 ? 15.227 -8.354 8.831 1.00 80.94 103 ALA A N 1
ATOM 797 C CA . ALA A 1 103 ? 15.146 -9.657 9.491 1.00 80.94 103 ALA A CA 1
ATOM 798 C C . ALA A 1 103 ? 14.394 -10.705 8.649 1.00 80.94 103 ALA A C 1
ATOM 800 O O . ALA A 1 103 ? 14.699 -11.893 8.736 1.00 80.94 103 ALA A O 1
ATOM 801 N N . VAL A 1 104 ? 13.421 -10.278 7.836 1.00 81.88 104 VAL A N 1
ATOM 802 C CA . VAL A 1 104 ? 12.590 -11.167 7.007 1.00 81.88 104 VAL A CA 1
ATOM 803 C C . VAL A 1 104 ? 13.152 -11.339 5.596 1.00 81.88 104 VAL A C 1
ATOM 805 O O . VAL A 1 104 ? 13.135 -12.447 5.062 1.00 81.88 104 VAL A O 1
ATOM 808 N N . LEU A 1 105 ? 13.633 -10.261 4.974 1.00 85.25 105 LEU A N 1
ATOM 809 C CA . LEU A 1 105 ? 14.090 -10.254 3.577 1.00 85.25 105 LEU A CA 1
ATOM 810 C C . LEU A 1 105 ? 15.616 -10.373 3.432 1.00 85.25 105 LEU A C 1
ATOM 812 O O . LEU A 1 105 ? 16.119 -10.511 2.311 1.00 85.25 105 LEU A O 1
ATOM 816 N N . GLY A 1 106 ? 16.343 -10.356 4.551 1.00 79.50 106 GLY A N 1
ATOM 817 C CA . GLY A 1 106 ? 17.796 -10.229 4.590 1.00 79.50 106 GLY A CA 1
ATOM 818 C C . GLY A 1 106 ? 18.252 -8.782 4.387 1.00 79.50 106 GLY A C 1
ATOM 819 O O . GLY A 1 106 ? 17.470 -7.911 4.010 1.00 79.50 106 GLY A O 1
ATOM 820 N N . ASN A 1 107 ? 19.543 -8.530 4.616 1.00 71.12 107 ASN A N 1
ATOM 821 C CA . ASN A 1 107 ? 20.162 -7.233 4.334 1.00 71.12 107 ASN A CA 1
ATOM 822 C C . ASN A 1 107 ? 20.276 -7.037 2.816 1.00 71.12 107 ASN A C 1
ATOM 824 O O . ASN A 1 107 ? 21.279 -7.408 2.206 1.00 71.12 107 ASN A O 1
ATOM 828 N N . GLN A 1 108 ? 19.225 -6.494 2.210 1.00 67.12 108 GLN A N 1
ATOM 829 C CA . GLN A 1 108 ? 19.229 -6.006 0.836 1.00 67.12 108 GLN A CA 1
ATOM 830 C C . GLN A 1 108 ? 19.297 -4.481 0.873 1.00 67.12 108 GLN A C 1
ATOM 832 O O . GLN A 1 108 ? 18.664 -3.868 1.728 1.00 67.12 108 GLN A O 1
ATOM 837 N N . ASP A 1 109 ? 20.056 -3.885 -0.045 1.00 78.38 109 ASP A N 1
ATOM 838 C CA . ASP A 1 109 ? 20.123 -2.430 -0.245 1.00 78.38 109 ASP A CA 1
ATOM 839 C C . ASP A 1 109 ? 18.854 -1.986 -1.000 1.00 78.38 109 ASP A C 1
ATOM 841 O O . ASP A 1 109 ? 18.872 -1.715 -2.203 1.00 78.38 109 ASP A O 1
ATOM 845 N N . GLN A 1 110 ? 17.710 -2.120 -0.320 1.00 81.94 110 GLN A N 1
ATOM 846 C CA . GLN A 1 110 ? 16.369 -1.859 -0.829 1.00 81.94 110 GLN A CA 1
ATOM 847 C C . GLN A 1 110 ? 15.588 -1.005 0.149 1.00 81.94 110 GLN A C 1
ATOM 849 O O . GLN A 1 110 ? 15.424 -1.379 1.310 1.00 81.94 110 GLN A O 1
ATOM 854 N N . ASP A 1 111 ? 14.985 0.050 -0.381 1.00 82.06 111 ASP A N 1
ATOM 855 C CA . ASP A 1 111 ? 14.229 1.016 0.398 1.00 82.06 111 ASP A CA 1
ATOM 856 C C . ASP A 1 111 ? 12.842 1.222 -0.212 1.00 82.06 111 ASP A C 1
ATOM 858 O O . ASP A 1 111 ? 12.541 0.786 -1.329 1.00 82.06 111 ASP A O 1
ATOM 862 N N . VAL A 1 112 ? 11.970 1.902 0.530 1.00 82.50 112 VAL A N 1
ATOM 863 C CA . VAL A 1 112 ? 10.647 2.282 0.044 1.00 82.50 112 VAL A CA 1
ATOM 864 C C . VAL A 1 112 ? 10.308 3.701 0.473 1.00 82.50 112 VAL A C 1
ATOM 866 O O . VAL A 1 112 ? 10.334 4.030 1.657 1.00 82.50 112 VAL A O 1
ATOM 869 N N . SER A 1 113 ? 9.927 4.531 -0.491 1.00 82.81 113 SER A N 1
ATOM 870 C CA . SER A 1 113 ? 9.245 5.790 -0.219 1.00 82.81 113 SER A CA 1
ATOM 871 C C . SER A 1 113 ? 7.753 5.505 -0.078 1.00 82.81 113 SER A C 1
ATOM 873 O O . SER A 1 113 ? 7.144 4.845 -0.922 1.00 82.81 113 SER A O 1
ATOM 875 N N . PHE A 1 114 ? 7.146 5.960 1.013 1.00 76.69 114 PHE A N 1
ATOM 876 C CA . PHE A 1 114 ? 5.779 5.590 1.357 1.00 76.69 114 PHE A CA 1
ATOM 877 C C . PHE A 1 114 ? 4.825 6.779 1.370 1.00 76.69 114 PHE A C 1
ATOM 879 O O . PHE A 1 114 ? 5.126 7.835 1.923 1.00 76.69 114 PHE A O 1
ATOM 886 N N . PHE A 1 115 ? 3.615 6.544 0.871 1.00 71.81 115 PHE A N 1
ATOM 887 C CA . PHE A 1 115 ? 2.469 7.413 1.083 1.00 71.81 115 PHE A CA 1
ATOM 888 C C . PHE A 1 115 ? 1.257 6.575 1.500 1.00 71.81 115 PHE A C 1
ATOM 890 O O . PHE A 1 115 ? 0.839 5.696 0.749 1.00 71.81 115 PHE A O 1
ATOM 897 N N . ALA A 1 116 ? 0.646 6.851 2.658 1.00 72.44 116 ALA A N 1
ATOM 898 C CA . ALA A 1 116 ? -0.693 6.340 2.951 1.00 72.44 116 ALA A CA 1
ATOM 899 C C . ALA A 1 116 ? -1.661 7.415 3.378 1.00 72.44 116 ALA A C 1
ATOM 901 O O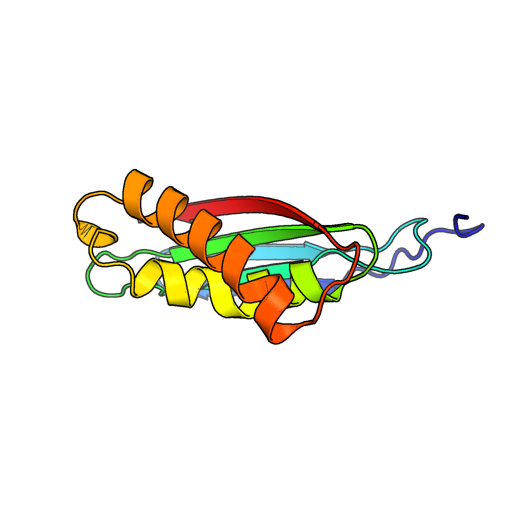 . ALA A 1 116 ? -1.339 8.349 4.109 1.00 72.44 116 ALA A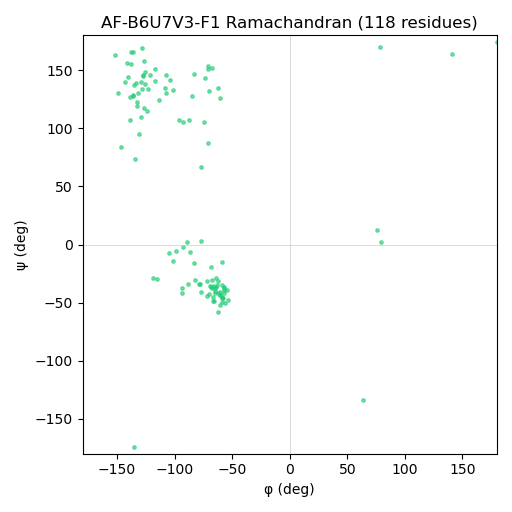 O 1
ATOM 902 N N . VAL A 1 117 ? -2.893 7.176 2.955 1.00 70.25 117 VAL A N 1
ATOM 903 C CA . VAL A 1 117 ? -4.075 7.905 3.359 1.00 70.25 117 VAL A CA 1
ATOM 904 C C . VAL A 1 117 ? -4.944 6.944 4.149 1.00 70.25 117 VAL A C 1
ATOM 906 O O . VAL A 1 117 ? -5.318 5.871 3.670 1.00 70.25 117 VAL A O 1
ATOM 909 N N . MET A 1 118 ? -5.276 7.343 5.370 1.00 69.56 118 MET A N 1
ATOM 910 C CA . MET A 1 118 ? -6.244 6.639 6.192 1.00 69.56 118 MET A CA 1
ATOM 911 C C . MET A 1 118 ? -7.518 7.474 6.257 1.00 69.56 118 MET A C 1
ATOM 913 O O . MET A 1 118 ? -7.455 8.678 6.507 1.00 69.56 118 MET A O 1
ATOM 917 N N . LYS A 1 119 ? -8.666 6.847 5.994 1.00 68.50 119 LYS A N 1
ATOM 918 C CA . LYS A 1 119 ? -9.968 7.521 5.996 1.00 68.50 119 LYS A CA 1
ATOM 919 C C . LYS A 1 119 ? -10.897 6.810 6.966 1.00 68.50 119 LYS A C 1
ATOM 921 O O . LYS A 1 119 ? -11.195 5.637 6.761 1.00 68.50 119 LYS A O 1
ATOM 926 N N . CYS A 1 120 ? -11.281 7.507 8.029 1.00 59.84 120 CYS A N 1
ATOM 927 C CA . CYS A 1 120 ? -12.304 7.076 8.980 1.00 59.84 120 CYS A CA 1
ATOM 928 C C . CYS A 1 120 ? -13.684 7.535 8.510 1.00 59.84 120 CYS A C 1
ATOM 930 O O . CYS A 1 120 ? -13.751 8.625 7.894 1.00 59.84 120 CYS A O 1
#

Sequence (120 aa):
MSLAVPVTLKTTQSGENERLEYAVSAMQGYRLNMEDAHAIVLNLDAATGTSFFGVYDGHGGPAVSKYCARHLHAELRRHESFRDNLQTAIERTFLRMESCVPAVLGNQDQDVSFFAVMKC

Foldseek 3Di:
DWAPWFQADKDKDWDDDPPDTDIDIDGRTTHPDQQKDKAWAQPLDVVVSKTKIKIKRKDQHNQLNVVCNVPLSVQLSVQPCNPPPSVVSNVVSVVVSVVVSCVVVNPGPMDIDMDMDMDD

Organism: Zea mays (NCBI:txid4577)

Nearest PDB structures (foldseek):
  2i0o-assembly1_A  TM=8.571E-01  e=2.058E-07  Anopheles gambiae
  3nmv-assembly1_B  TM=7.169E-01  e=3.850E-06  Arabidopsis thaliana
  3ujl-assembly1_B  TM=6.503E-01  e=3.850E-06  Arabidopsis thaliana
  3jrq-assembly1_A  TM=6.325E-01  e=1.227E-05  Arabidopsis thaliana
  3kdj-assembly1_B  TM=5.958E-01  e=1.304E-05  Arabidopsis thaliana

Secondary structure (DSSP, 8-state):
---SS-EEEEEEEEEE-SS-EEEEEEEEETSSS---EEEEEEEEETTTTEEEEEEEEEESSSHHHHHHHHHHHHHHHHSGGGTT-HHHHHHHHHHHHHHHHHHHH-S-S-EEEEEEEEE-

Mean predicted aligned error: 4.42 Å

pLDDT: mean 90.44, std 7.59, range [59.84, 96.88]